Protein 3GWO (pdb70)

Radius of gyration: 23.68 Å; Cα contacts (8 Å, |Δi|>4): 35; chains: 2; bounding box: 24×54×70 Å

Secondary structure (DSSP, 8-state):
--HHHHHHHHHHHHHHHHHHHHHHHHHHHHHHHHHHHHHHHHHHHHHHHHHH-/-HHHHHHHHHHHHHHHHHHHHHHHHHHHHHHHHHHHHHHH-

B-factor: mean 36.32, std 12.56, range [15.91, 72.37]

InterPro domains:
  IPR000328 Retroviral envelope protein GP41-like [PF00517] (530-719)
  IPR000328 Retroviral envelope protein GP41-like [cd09909] (539-665)
  IPR000777 Human immunodeficiency virus 1, envelope glycoprotein Gp120 [PF00516] (34-511)
  IPR036377 Gp120 core superfamily [G3DSA:2.170.40.20] (40-162)
  IPR036377 Gp120 core superfamily [G3DSA:2.170.40.20] (163-512)
  IPR036377 Gp120 core superfamily [SSF56502] (83-492)
  IPR037527 Envelope glycoprotein Gp160 [MF_04083] (5-856)

Sequence (94 aa):
WDREINNYTSLIHSLIEESQNQQEKNEQELLELDKWASLWNWFNITNWLWYIKLIHSLIEESQNQQEKNEQELLELDKWASLWNWFNITNWLWY

Structure (mmCIF, N/CA/C/O backbone):
data_3GWO
#
_entry.id   3GWO
#
_cell.length_a   33.957
_cell.length_b   33.957
_cell.length_c   174.838
_cell.angle_alpha   90.00
_cell.angle_beta   90.00
_cell.angle_gamma   120.00
#
_symmetry.space_group_name_H-M   'P 31 2 1'
#
loop_
_entity.id
_entity.type
_entity.pdbx_description
1 polymer 'Envelope glycoprotein gp160'
2 non-polymer "O-(O-(2-AMINOPROPYL)-O'-(2-METHOXYETHYL)POLYPROPYLENE GLYCOL 500)"
3 non-polymer 'SODIUM ION'
4 water water
#
loop_
_atom_site.group_PDB
_atom_site.id
_atom_site.type_symbol
_atom_site.label_atom_id
_atom_site.label_alt_id
_atom_site.label_comp_id
_atom_site.label_asym_id
_atom_site.label_entity_id
_atom_site.label_seq_id
_atom_site.pdbx_PDB_ins_code
_atom_site.Cartn_x
_atom_site.Cartn_y
_atom_site.Cartn_z
_atom_site.occupancy
_atom_site.B_iso_or_equiv
_atom_site.auth_seq_id
_atom_site.auth_comp_id
_atom_site.auth_asym_id
_atom_site.auth_atom_id
_atom_site.pdbx_PDB_model_num
ATOM 1 N N . TRP A 1 2 ? -5.251 23.005 46.372 1.00 57.32 2 TRP A N 1
ATOM 2 C CA . TRP A 1 2 ? -3.914 22.729 46.973 1.00 55.70 2 TRP A CA 1
ATOM 3 C C . TRP A 1 2 ? -3.012 23.981 46.948 1.00 53.74 2 TRP A C 1
ATOM 4 O O . TRP A 1 2 ? -3.144 24.841 46.068 1.00 53.12 2 TRP A O 1
ATOM 15 N N . ASP A 1 3 ? -2.101 24.072 47.919 1.00 51.72 3 ASP A N 1
ATOM 16 C CA . ASP A 1 3 ? -1.138 25.191 48.048 1.00 50.01 3 ASP A CA 1
ATOM 17 C C . ASP A 1 3 ? -0.162 25.284 46.865 1.00 46.95 3 ASP A C 1
ATOM 18 O O . ASP A 1 3 ? 0.033 24.304 46.133 1.00 45.90 3 ASP A O 1
ATOM 23 N N . ARG A 1 4 ? 0.453 26.458 46.686 1.00 44.21 4 ARG A N 1
ATOM 24 C CA . ARG A 1 4 ? 1.426 26.676 45.599 1.00 42.26 4 ARG A CA 1
ATOM 25 C C . ARG A 1 4 ? 2.622 25.709 45.552 1.00 38.97 4 ARG A C 1
ATOM 26 O O . ARG A 1 4 ? 2.975 25.232 44.452 1.00 37.69 4 ARG A O 1
ATOM 34 N N . GLU A 1 5 ? 3.293 25.519 46.693 1.00 37.32 5 GLU A N 1
ATOM 35 C CA . GLU A 1 5 ? 4.391 24.544 46.868 1.00 35.34 5 GLU A CA 1
ATOM 36 C C . GLU A 1 5 ? 3.889 23.189 46.366 1.00 32.97 5 GLU A C 1
ATOM 37 O O . GLU A 1 5 ? 4.593 22.534 45.614 1.00 31.66 5 GLU A O 1
ATOM 43 N N . ILE A 1 6 ? 2.673 22.774 46.766 1.00 30.47 6 ILE A N 1
ATOM 44 C CA . ILE A 1 6 ? 2.197 21.455 46.360 1.00 28.70 6 ILE A CA 1
ATOM 45 C C . ILE A 1 6 ? 1.928 21.416 44.866 1.00 28.91 6 ILE A C 1
ATOM 46 O O . ILE A 1 6 ? 2.258 20.441 44.194 1.00 29.92 6 ILE A O 1
ATOM 51 N N . ASN A 1 7 ? 1.334 22.486 44.358 1.00 29.97 7 ASN A N 1
ATOM 52 C CA . ASN A 1 7 ? 1.053 22.520 42.929 1.00 30.75 7 ASN A CA 1
ATOM 53 C C . ASN A 1 7 ? 2.324 22.561 42.094 1.00 29.49 7 ASN A C 1
ATOM 54 O O . ASN A 1 7 ? 2.377 21.968 41.023 1.00 28.87 7 ASN A O 1
ATOM 59 N N . ASN A 1 8 ? 3.372 23.219 42.599 1.00 28.71 8 ASN A N 1
ATOM 60 C CA . ASN A 1 8 ? 4.631 23.252 41.818 1.00 28.16 8 ASN A CA 1
ATOM 61 C C . ASN A 1 8 ? 5.237 21.833 41.764 1.00 27.82 8 ASN A C 1
ATOM 62 O O . ASN A 1 8 ? 5.796 21.415 40.729 1.00 27.08 8 ASN A O 1
ATOM 67 N N . TYR A 1 9 ? 5.108 21.120 42.886 1.00 26.78 9 TYR A N 1
ATOM 68 C CA . TYR A 1 9 ? 5.598 19.745 43.035 1.00 26.88 9 TYR A CA 1
ATOM 69 C C . TYR A 1 9 ? 4.814 18.783 42.113 1.00 27.65 9 TYR A C 1
ATOM 70 O O . TYR A 1 9 ? 5.410 18.122 41.255 1.00 26.76 9 TYR A O 1
ATOM 79 N N . THR A 1 10 ? 3.492 18.800 42.189 1.00 27.50 10 THR A N 1
ATOM 80 C CA . THR A 1 10 ? 2.699 17.814 41.428 1.00 29.81 10 THR A CA 1
ATOM 81 C C . THR A 1 10 ? 2.789 18.182 39.969 1.00 29.00 10 THR A C 1
ATOM 82 O O . THR A 1 10 ? 2.732 17.306 39.087 1.00 31.38 10 THR A O 1
ATOM 86 N N . SER A 1 11 ? 2.998 19.464 39.680 1.00 28.68 11 SER A N 1
ATOM 87 C CA . SER A 1 11 ? 3.041 19.848 38.241 1.00 28.59 11 SER A CA 1
ATOM 88 C C . SER A 1 11 ? 4.296 19.300 37.634 1.00 28.51 11 SER A C 1
ATOM 89 O O . SER A 1 11 ? 4.304 18.810 36.469 1.00 29.59 11 SER A O 1
ATOM 92 N N . LEU A 1 12 ? 5.395 19.437 38.350 1.00 27.85 12 LEU A N 1
ATOM 93 C CA . LEU A 1 12 ? 6.641 18.894 37.857 1.00 27.74 12 LEU A CA 1
ATOM 94 C C . LEU A 1 12 ? 6.521 17.376 37.685 1.00 29.86 12 LEU A C 1
ATOM 95 O O . LEU A 1 12 ? 6.880 16.829 36.619 1.00 29.31 12 LEU A O 1
ATOM 100 N N . ILE A 1 13 ? 6.135 16.679 38.746 1.00 30.92 13 ILE A N 1
ATOM 101 C CA . ILE A 1 13 ? 6.199 15.205 38.673 1.00 33.34 13 ILE A CA 1
ATOM 102 C C . ILE A 1 13 ? 5.255 14.654 37.583 1.00 35.19 13 ILE A C 1
ATOM 103 O O . ILE A 1 13 ? 5.678 13.775 36.789 1.00 35.38 13 ILE A O 1
ATOM 108 N N . HIS A 1 14 ? 4.038 15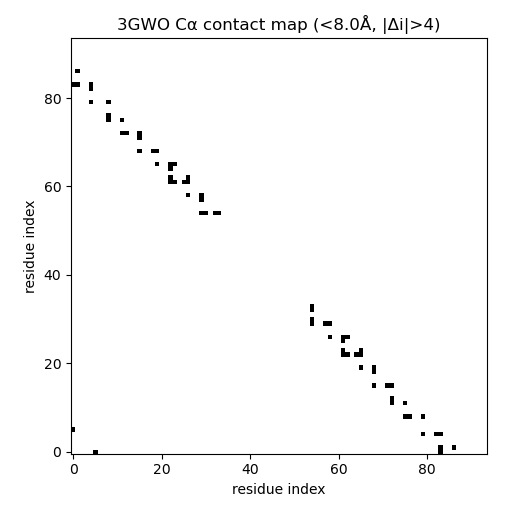.208 37.471 1.00 35.70 14 HIS A N 1
ATOM 109 C CA . HIS A 1 14 ? 3.107 14.827 36.400 1.00 38.41 14 HIS A CA 1
ATOM 110 C C . HIS A 1 14 ? 3.731 15.071 35.045 1.00 37.84 14 HIS A C 1
ATOM 111 O O . HIS A 1 14 ? 3.719 14.159 34.189 1.00 38.56 14 HIS A O 1
ATOM 118 N N . SER A 1 15 ? 4.307 16.250 34.846 1.00 36.37 15 SER A N 1
ATOM 119 C CA . SER A 1 15 ? 4.935 16.555 33.559 1.00 37.66 15 SER A CA 1
ATOM 120 C C . SER A 1 15 ? 6.071 15.554 33.259 1.00 37.62 15 SER A C 1
ATOM 121 O O . SER A 1 15 ? 6.180 15.061 32.113 1.00 38.01 15 SER A O 1
ATOM 124 N N . LEU A 1 16 ? 6.885 15.217 34.262 1.00 38.22 16 LEU A N 1
ATOM 125 C CA . LEU A 1 16 ? 8.021 14.309 34.051 1.00 38.29 16 LEU A CA 1
ATOM 126 C C . LEU A 1 16 ? 7.535 12.900 33.741 1.00 40.20 16 LEU A C 1
ATOM 127 O O . LEU A 1 16 ? 8.103 12.214 32.880 1.00 39.59 16 LEU A O 1
ATOM 132 N N . ILE A 1 17 ? 6.494 12.458 34.437 1.00 40.43 17 ILE A N 1
ATOM 133 C CA . ILE A 1 17 ? 6.052 11.063 34.236 1.00 41.97 17 ILE A CA 1
ATOM 134 C C . ILE A 1 17 ? 5.381 10.932 32.858 1.00 43.10 17 ILE A C 1
ATOM 135 O O . ILE A 1 17 ? 5.621 9.943 32.142 1.00 43.09 17 ILE A O 1
ATOM 140 N N . GLU A 1 18 ? 4.586 11.940 32.479 1.00 43.57 18 GLU A N 1
ATOM 141 C CA . GLU A 1 18 ? 3.906 11.966 31.185 1.00 44.72 18 GLU A CA 1
ATOM 142 C C . GLU A 1 18 ? 4.913 11.898 30.076 1.00 44.51 18 GLU A C 1
ATOM 143 O O . GLU A 1 18 ? 4.690 11.184 29.081 1.00 45.20 18 GLU A O 1
ATOM 145 N N . GLU A 1 19 ? 6.016 12.622 30.234 1.00 43.79 19 GLU A N 1
ATOM 146 C CA . GLU A 1 19 ? 7.074 12.621 29.213 1.00 43.65 19 GLU A CA 1
ATOM 147 C C . GLU A 1 19 ? 7.672 11.218 29.080 1.00 43.12 19 GLU A C 1
ATOM 148 O O . GLU A 1 19 ? 7.863 10.685 27.964 1.00 40.58 19 GLU A O 1
ATOM 154 N N . SER A 1 20 ? 7.943 10.596 30.216 1.00 42.36 20 SER A N 1
ATOM 155 C CA . SER A 1 20 ? 8.482 9.246 30.214 1.00 43.49 20 SER A CA 1
ATOM 156 C C . SER A 1 20 ? 7.466 8.271 29.614 1.00 43.12 20 SER A C 1
ATOM 157 O O . SER A 1 20 ? 7.852 7.370 28.849 1.00 42.04 20 SER A O 1
ATOM 160 N N . GLN A 1 21 ? 6.178 8.482 29.899 1.00 42.22 21 GLN A N 1
ATOM 161 C CA . GLN A 1 21 ? 5.112 7.654 29.304 1.00 43.62 21 GLN A CA 1
ATOM 162 C C . GLN A 1 21 ? 4.979 7.856 27.784 1.00 43.51 21 GLN A C 1
ATOM 163 O O . GLN A 1 21 ? 4.827 6.880 27.023 1.00 43.89 21 GLN A O 1
ATOM 169 N N . ASN A 1 22 ? 4.985 9.110 27.337 1.00 42.56 22 ASN A N 1
ATOM 170 C CA . ASN A 1 22 ? 5.032 9.390 25.904 1.00 43.16 22 ASN A CA 1
ATOM 171 C C . ASN A 1 22 ? 6.214 8.684 25.230 1.00 42.01 22 ASN A C 1
ATOM 172 O O . ASN A 1 22 ? 6.030 8.065 24.163 1.00 41.40 22 ASN A O 1
ATOM 177 N N . GLN A 1 23 ? 7.409 8.753 25.829 1.00 41.12 23 GLN A N 1
ATOM 178 C CA . GLN A 1 23 ? 8.592 8.104 25.237 1.00 41.28 23 GLN A CA 1
ATOM 179 C C . GLN A 1 23 ? 8.384 6.572 25.171 1.00 40.79 23 GLN A C 1
ATOM 180 O O . GLN A 1 23 ? 8.728 5.920 24.174 1.00 39.13 23 GLN A O 1
ATOM 186 N N . GLN A 1 24 ? 7.837 5.996 26.236 1.00 39.52 24 GLN A N 1
ATOM 187 C CA . GLN A 1 24 ? 7.577 4.556 26.224 1.00 40.17 24 GLN A CA 1
ATOM 188 C C . GLN A 1 24 ? 6.572 4.153 25.164 1.00 39.40 24 GLN A C 1
ATOM 189 O O . GLN A 1 24 ? 6.738 3.098 24.516 1.00 38.54 24 GLN A O 1
ATOM 195 N N . GLU A 1 25 ? 5.522 4.953 24.997 1.00 38.53 25 GLU A N 1
ATOM 196 C CA . GLU A 1 25 ? 4.487 4.700 23.985 1.00 39.08 25 GLU A CA 1
ATOM 197 C C . GLU A 1 25 ? 5.129 4.798 22.582 1.00 37.21 25 GLU A C 1
ATOM 198 O O . GLU A 1 25 ? 4.878 3.957 21.703 1.00 37.45 25 GLU A O 1
ATOM 201 N N . LYS A 1 26 ? 5.962 5.807 22.388 1.00 34.46 26 LYS A N 1
ATOM 202 C CA . LYS A 1 26 ? 6.680 5.941 21.095 1.00 34.86 26 LYS A CA 1
ATOM 203 C C . LYS A 1 26 ? 7.582 4.733 20.867 1.00 33.55 26 LYS A C 1
ATOM 204 O O . LYS A 1 26 ? 7.613 4.197 19.737 1.00 31.58 26 LYS A O 1
ATOM 208 N N . ASN A 1 27 ? 8.293 4.274 21.909 1.00 31.42 27 ASN A N 1
ATOM 209 C CA . ASN A 1 27 ? 9.177 3.121 21.744 1.00 31.65 27 ASN A CA 1
ATOM 210 C C . ASN A 1 27 ? 8.364 1.885 21.362 1.00 30.29 27 ASN A C 1
ATOM 211 O O . ASN A 1 27 ? 8.772 1.085 20.505 1.00 29.34 27 ASN A O 1
ATOM 216 N N . GLU A 1 28 ? 7.198 1.742 21.976 1.00 30.47 28 GLU A N 1
ATOM 217 C CA . GLU A 1 28 ? 6.333 0.583 21.682 1.00 30.87 28 GLU A CA 1
ATOM 218 C C . GLU A 1 28 ? 5.908 0.658 20.233 1.00 30.35 28 GLU A C 1
ATOM 219 O O . GLU A 1 28 ? 5.956 -0.353 19.532 1.00 30.97 28 GLU A O 1
ATOM 225 N N . GLN A 1 29 ? 5.459 1.812 19.780 1.00 30.25 29 GLN A N 1
ATOM 226 C CA . GLN A 1 29 ? 4.989 1.931 18.381 1.00 32.75 29 GLN A CA 1
ATOM 227 C C . GLN A 1 29 ? 6.160 1.689 17.439 1.00 30.71 29 GLN A C 1
ATOM 228 O O . GLN A 1 29 ? 6.005 1.038 16.394 1.00 31.79 29 GLN A O 1
ATOM 234 N N . GLU A 1 30 ? 7.347 2.103 17.832 1.00 27.84 30 GLU A N 1
ATOM 235 C CA . GLU A 1 30 ? 8.526 1.823 16.985 1.00 27.11 30 GLU A CA 1
ATOM 236 C C . GLU A 1 30 ? 8.894 0.328 16.937 1.00 26.48 30 GLU A C 1
ATOM 237 O O . GLU A 1 30 ? 9.277 -0.226 15.862 1.00 25.94 30 GLU A O 1
ATOM 243 N N . LEU A 1 31 ? 8.794 -0.336 18.079 1.00 25.58 31 LEU A N 1
ATOM 244 C CA . LEU A 1 31 ? 9.027 -1.768 18.113 1.00 26.04 31 LEU A CA 1
ATOM 245 C C . LEU A 1 31 ? 8.017 -2.473 17.239 1.00 27.12 31 LEU A C 1
ATOM 246 O O . LEU A 1 31 ? 8.392 -3.463 16.562 1.00 29.06 31 LEU A O 1
ATOM 251 N N . LEU A 1 32 ? 6.761 -2.015 17.216 1.00 27.50 32 LEU A N 1
ATOM 252 C CA . LEU A 1 32 ? 5.761 -2.646 16.368 1.00 29.32 32 LEU A CA 1
ATOM 253 C C . LEU A 1 32 ? 6.121 -2.478 14.895 1.00 29.16 32 LEU A C 1
ATOM 254 O O . LEU A 1 32 ? 5.948 -3.431 14.114 1.00 28.51 32 LEU A O 1
ATOM 259 N N . GLU A 1 33 ? 6.592 -1.285 14.560 1.00 26.56 33 GLU A N 1
ATOM 260 C CA . GLU A 1 33 ? 7.104 -1.011 13.180 1.00 26.95 33 GLU A CA 1
ATOM 261 C C . GLU A 1 33 ? 8.192 -1.983 12.858 1.00 26.15 33 GLU A C 1
ATOM 262 O O . GLU A 1 33 ? 8.207 -2.563 11.735 1.00 25.04 33 GLU A O 1
ATOM 268 N N . LEU A 1 34 ? 9.171 -2.138 13.739 1.00 24.70 34 LEU A N 1
ATOM 269 C CA . LEU A 1 34 ? 10.248 -3.060 13.494 1.00 25.63 34 LEU A CA 1
ATOM 270 C C . LEU A 1 34 ? 9.775 -4.520 13.333 1.00 25.46 34 LEU A C 1
ATOM 271 O O . LEU A 1 34 ? 10.368 -5.266 12.563 1.00 26.63 34 LEU A O 1
ATOM 276 N N . ASP A 1 35 ? 8.715 -4.892 14.049 1.00 25.47 35 ASP A N 1
ATOM 277 C CA . ASP A 1 35 ? 8.147 -6.205 13.898 1.00 26.61 35 ASP A CA 1
ATOM 278 C C . ASP A 1 35 ? 7.597 -6.349 12.477 1.00 25.77 35 ASP A C 1
ATOM 279 O O . ASP A 1 35 ? 7.824 -7.401 11.842 1.00 27.62 35 ASP A O 1
ATOM 284 N N . LYS A 1 36 ? 6.929 -5.309 11.969 1.00 25.51 36 LYS A N 1
ATOM 285 C CA . LYS A 1 36 ? 6.384 -5.370 10.589 1.00 23.58 36 LYS A CA 1
ATOM 286 C C . LYS A 1 36 ? 7.568 -5.500 9.611 1.00 22.47 36 LYS A C 1
ATOM 287 O O . LYS A 1 36 ? 7.455 -6.180 8.553 1.00 22.68 36 LYS A O 1
ATOM 293 N N . TRP A 1 37 ? 8.659 -4.795 9.901 1.00 21.04 37 TRP A N 1
ATOM 294 C CA . TRP A 1 37 ? 9.841 -4.846 8.999 1.00 20.16 37 TRP A CA 1
ATOM 295 C C . TRP A 1 37 ? 10.427 -6.244 9.029 1.00 21.78 37 TRP A C 1
ATOM 296 O O . TRP A 1 37 ? 10.738 -6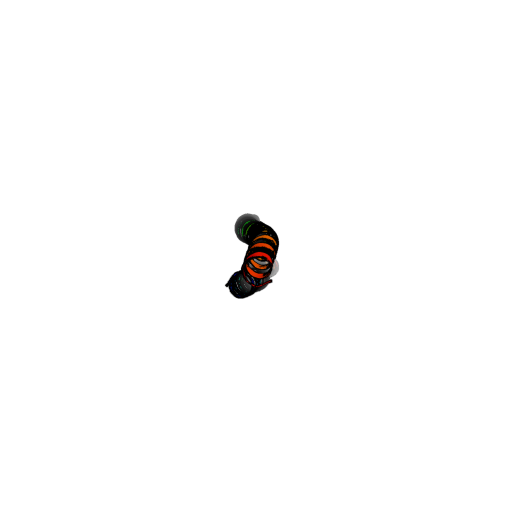.826 7.978 1.00 21.06 37 TRP A O 1
ATOM 307 N N . ALA A 1 38 ? 10.585 -6.815 10.222 1.00 22.06 38 ALA A N 1
ATOM 308 C CA . ALA A 1 38 ? 10.987 -8.221 10.308 1.00 23.29 38 ALA A CA 1
ATOM 309 C C . ALA A 1 38 ? 10.064 -9.190 9.522 1.00 24.15 38 ALA A C 1
ATOM 310 O O . ALA A 1 38 ? 10.566 -10.102 8.861 1.00 25.26 38 ALA A O 1
ATOM 312 N N . SER A 1 39 ? 8.741 -8.994 9.606 1.00 23.21 39 SER A N 1
ATOM 313 C CA . SER A 1 39 ? 7.781 -9.817 8.869 1.00 23.66 39 SER A CA 1
ATOM 314 C C . SER A 1 39 ? 7.985 -9.701 7.352 1.00 22.38 39 SER A C 1
ATOM 315 O O . SER A 1 39 ? 7.911 -10.685 6.594 1.00 21.92 39 SER A O 1
ATOM 318 N N . LEU A 1 40 ? 8.198 -8.478 6.909 1.00 20.49 40 LEU A N 1
ATOM 319 C CA . LEU A 1 40 ? 8.448 -8.253 5.456 1.00 20.84 40 LEU A CA 1
ATOM 320 C C . LEU A 1 40 ? 9.727 -8.969 5.055 1.00 19.19 40 LEU A C 1
ATOM 321 O O . LEU A 1 40 ? 9.785 -9.668 4.015 1.00 18.73 40 LEU A O 1
ATOM 326 N N . TRP A 1 41 ? 10.787 -8.805 5.852 1.00 19.17 41 TRP A N 1
ATOM 327 C CA . TRP A 1 41 ? 12.083 -9.461 5.541 1.00 19.31 41 TRP A CA 1
ATOM 328 C C . TRP A 1 41 ? 11.975 -10.974 5.558 1.00 20.60 41 TRP A C 1
ATOM 329 O O . TRP A 1 41 ? 12.449 -11.609 4.620 1.00 20.83 41 TRP A O 1
ATOM 340 N N . ASN A 1 42 ? 11.248 -11.511 6.538 1.00 20.80 42 ASN A N 1
ATOM 341 C CA . ASN A 1 42 ? 11.046 -12.964 6.613 1.00 21.64 42 ASN A CA 1
ATOM 342 C C . ASN A 1 42 ? 10.299 -13.449 5.364 1.00 20.92 42 ASN A C 1
ATOM 343 O O . ASN A 1 42 ? 10.618 -14.536 4.829 1.00 20.32 42 ASN A O 1
ATOM 348 N N . TRP A 1 43 ? 9.325 -12.677 4.886 1.00 18.57 43 TRP A N 1
ATOM 349 C CA . TRP A 1 43 ? 8.588 -13.087 3.649 1.00 18.75 43 TRP A CA 1
ATOM 350 C C . TRP A 1 43 ? 9.557 -13.215 2.458 1.00 18.02 43 TRP A C 1
ATOM 351 O O . TRP A 1 43 ? 9.516 -14.223 1.708 1.00 18.51 43 TRP A O 1
ATOM 362 N N . PHE A 1 44 ? 10.465 -12.222 2.269 1.00 18.88 44 PHE A N 1
ATOM 363 C CA . PHE A 1 44 ? 11.443 -12.333 1.180 1.00 17.21 44 PHE A CA 1
ATOM 364 C C . PHE A 1 44 ? 12.362 -13.488 1.371 1.00 17.52 44 PHE A C 1
ATOM 365 O O . PHE A 1 44 ? 12.654 -14.231 0.446 1.00 17.21 44 PHE A O 1
ATOM 373 N N . ASN A 1 45 ? 12.759 -13.706 2.619 1.00 18.31 45 ASN A N 1
ATOM 374 C CA . ASN A 1 45 ? 13.671 -14.843 2.875 1.00 19.20 45 ASN A CA 1
ATOM 375 C C . ASN A 1 45 ? 13.047 -16.206 2.618 1.00 18.07 45 ASN A C 1
ATOM 376 O O . ASN A 1 45 ? 13.707 -17.099 2.048 1.00 19.22 45 ASN A O 1
ATOM 381 N N . ILE A 1 46 ? 11.796 -16.363 3.013 1.00 16.83 46 ILE A N 1
ATOM 382 C CA . ILE A 1 46 ? 11.095 -17.633 2.775 1.00 16.91 46 ILE A CA 1
ATOM 383 C C . ILE A 1 46 ? 10.903 -17.830 1.283 1.00 15.91 46 ILE A C 1
ATOM 384 O O . ILE A 1 46 ? 11.107 -18.916 0.758 1.00 18.30 46 ILE A O 1
ATOM 389 N N . THR A 1 47 ? 10.471 -16.740 0.597 1.00 16.60 47 THR A N 1
ATOM 390 C CA . THR A 1 47 ? 10.316 -16.847 -0.860 1.00 16.49 47 THR A CA 1
ATOM 391 C C . THR A 1 47 ? 11.641 -17.311 -1.522 1.00 15.99 47 THR A C 1
ATOM 392 O O . THR A 1 47 ? 11.626 -18.171 -2.423 1.00 17.98 47 THR A O 1
ATOM 396 N N . ASN A 1 48 ? 12.735 -16.657 -1.156 1.00 17.53 48 ASN A N 1
ATOM 397 C CA . ASN A 1 48 ? 14.049 -16.987 -1.690 1.00 18.38 48 ASN A CA 1
ATOM 398 C C . ASN A 1 48 ? 14.409 -18.468 -1.416 1.00 20.01 48 ASN A C 1
ATOM 399 O O . ASN A 1 48 ? 14.878 -19.125 -2.307 1.00 19.99 48 ASN A O 1
ATOM 404 N N . TRP A 1 49 ? 14.180 -18.917 -0.173 1.00 18.88 49 TRP A N 1
ATOM 405 C CA . TRP A 1 49 ? 14.516 -20.300 0.215 1.00 21.80 49 TRP A CA 1
ATOM 406 C C . TRP A 1 49 ? 13.673 -21.265 -0.537 1.00 20.67 49 TRP A C 1
ATOM 407 O O . TRP A 1 49 ? 14.173 -22.223 -1.087 1.00 21.64 49 TRP A O 1
ATOM 418 N N . LEU A 1 50 ? 12.363 -21.037 -0.709 1.00 18.56 50 LEU A N 1
ATOM 419 C CA . LEU A 1 50 ? 11.546 -21.975 -1.491 1.00 18.57 50 LEU A CA 1
ATOM 420 C C . LEU A 1 50 ? 11.974 -22.005 -2.947 1.00 19.16 50 LEU A C 1
ATOM 421 O O . LEU A 1 50 ? 11.960 -23.034 -3.589 1.00 20.63 50 LEU A O 1
ATOM 426 N N . TRP A 1 51 ? 12.388 -20.868 -3.483 1.00 18.19 51 TRP A N 1
ATOM 427 C CA . TRP A 1 51 ? 12.837 -20.850 -4.875 1.00 19.49 51 TRP A CA 1
ATOM 428 C C . TRP A 1 51 ? 14.101 -21.701 -5.051 1.00 21.27 51 TRP A C 1
ATOM 429 O O . TRP A 1 51 ? 14.255 -22.393 -6.057 1.00 21.86 51 TRP A O 1
ATOM 440 N N . TYR A 1 52 ? 14.962 -21.627 -4.042 1.00 21.38 52 TYR A N 1
ATOM 441 C CA . TYR A 1 52 ? 16.241 -22.358 -4.073 1.00 23.06 52 TYR A CA 1
ATOM 442 C C . TYR A 1 52 ? 15.982 -23.843 -3.898 1.00 23.68 52 TYR A C 1
ATOM 443 O O . TYR A 1 52 ? 16.709 -24.633 -4.542 1.00 25.96 52 TYR A O 1
ATOM 452 N N . ILE A 1 53 ? 14.975 -24.248 -3.118 1.00 22.62 53 ILE A N 1
ATOM 453 C CA . ILE A 1 53 ? 14.749 -25.716 -2.877 1.00 24.90 53 ILE A CA 1
ATOM 454 C C . ILE A 1 53 ? 13.743 -26.415 -3.778 1.00 26.02 53 ILE A C 1
ATOM 455 O O . ILE A 1 53 ? 13.539 -27.675 -3.689 1.00 28.05 53 ILE A O 1
ATOM 460 N N . LYS A 1 54 ? 13.112 -25.684 -4.687 1.00 23.92 54 LYS A N 1
ATOM 461 C CA . LYS A 1 54 ? 12.055 -26.236 -5.505 1.00 24.68 54 LYS A CA 1
ATOM 462 C C . LYS A 1 54 ? 12.554 -27.394 -6.392 1.00 27.08 54 LYS A C 1
ATOM 463 O O . LYS A 1 54 ? 13.745 -27.547 -6.757 1.00 28.42 54 LYS A O 1
ATOM 470 N N . LEU B 1 12 ? 12.779 -11.304 20.250 1.00 54.57 12 LEU B N 1
ATOM 471 C CA . LEU B 1 12 ? 13.522 -10.141 20.818 1.00 53.60 12 LEU B CA 1
ATOM 472 C C . LEU B 1 12 ? 12.569 -8.952 20.923 1.00 51.84 12 LEU B C 1
ATOM 473 O O . LEU B 1 12 ? 12.359 -8.383 22.008 1.00 50.65 12 LEU B O 1
ATOM 478 N N . ILE B 1 13 ? 11.977 -8.600 19.789 1.00 50.39 13 ILE B N 1
ATOM 479 C CA . ILE B 1 13 ? 11.054 -7.488 19.727 1.00 48.70 13 ILE B CA 1
ATOM 480 C C . ILE B 1 13 ? 9.879 -7.696 20.687 1.00 49.32 13 ILE B C 1
ATOM 481 O O . ILE B 1 13 ? 9.541 -6.776 21.433 1.00 48.09 13 ILE B O 1
ATOM 486 N N . HIS B 1 14 ? 9.307 -8.907 20.737 1.00 49.31 14 HIS B N 1
ATOM 487 C CA . HIS B 1 14 ? 8.197 -9.158 21.655 1.00 49.60 14 HIS B CA 1
ATOM 488 C C . HIS B 1 14 ? 8.643 -8.937 23.099 1.00 48.67 14 HIS B C 1
ATOM 489 O O . HIS B 1 14 ? 7.872 -8.402 23.927 1.00 47.93 14 HIS B O 1
ATOM 496 N N . SER B 1 15 ? 9.883 -9.344 23.398 1.00 47.49 15 SER B N 1
ATOM 497 C CA . SER B 1 15 ? 10.440 -9.231 24.763 1.00 46.66 15 SER B CA 1
ATOM 498 C C . SER B 1 15 ? 10.589 -7.749 25.167 1.00 44.51 15 SER B C 1
ATOM 499 O O . SER B 1 15 ? 10.344 -7.362 26.328 1.00 44.94 15 SER B O 1
ATOM 502 N N . LEU B 1 16 ? 11.007 -6.959 24.187 1.00 43.74 16 LEU B N 1
ATOM 503 C CA . LEU B 1 16 ? 11.239 -5.520 24.331 1.00 41.02 16 LEU B CA 1
ATOM 504 C C . LEU B 1 16 ? 9.942 -4.763 24.523 1.00 40.64 16 LEU B C 1
ATOM 505 O O . LEU B 1 16 ? 9.903 -3.793 25.302 1.00 40.22 16 LEU B O 1
ATOM 510 N N . ILE B 1 17 ? 8.889 -5.188 23.825 1.00 40.40 17 ILE B N 1
ATOM 511 C CA . ILE B 1 17 ? 7.575 -4.559 23.978 1.00 39.65 17 ILE B CA 1
ATOM 512 C C . ILE B 1 17 ? 7.061 -4.805 25.389 1.00 40.01 17 ILE B C 1
ATOM 513 O O . ILE B 1 17 ? 6.593 -3.879 26.050 1.00 39.20 17 ILE B O 1
ATOM 518 N N . GLU B 1 18 ? 7.140 -6.055 25.840 1.00 40.21 18 GLU B N 1
ATOM 519 C CA . GLU B 1 18 ? 6.756 -6.370 27.223 1.00 41.06 18 GLU B CA 1
ATOM 520 C C . GLU B 1 18 ? 7.531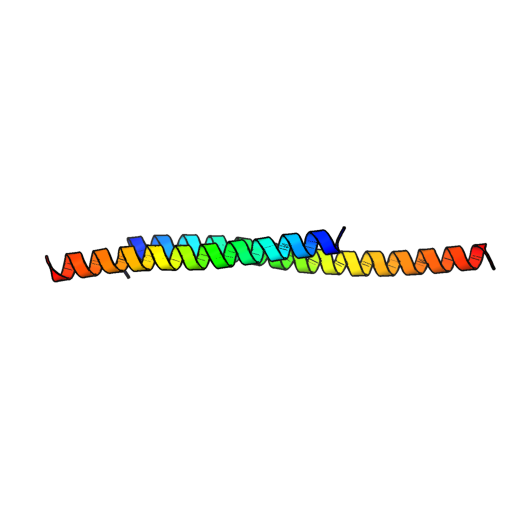 -5.544 28.267 1.00 41.91 18 GLU B C 1
ATOM 521 O O . GLU B 1 18 ? 6.918 -5.018 29.236 1.00 41.29 18 GLU B O 1
ATOM 524 N N . GLU B 1 19 ? 8.851 -5.445 28.099 1.00 42.25 19 GLU B N 1
ATOM 525 C CA . GLU B 1 19 ? 9.692 -4.566 28.913 1.00 43.61 19 GLU B CA 1
ATOM 526 C C . GLU B 1 19 ? 9.216 -3.098 28.870 1.00 42.82 19 GLU B C 1
ATOM 527 O O . GLU B 1 19 ? 9.097 -2.428 29.911 1.00 43.48 19 GLU B O 1
ATOM 533 N N . SER B 1 20 ? 8.910 -2.609 27.680 1.00 41.91 20 SER B N 1
ATOM 534 C CA . SER B 1 20 ?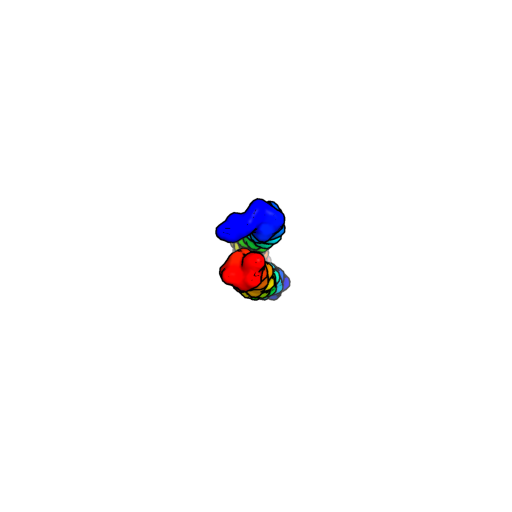 8.372 -1.252 27.551 1.00 40.70 20 SER B CA 1
ATOM 535 C C . SER B 1 20 ? 7.076 -1.113 28.360 1.00 40.62 20 SER B C 1
ATOM 536 O O . SER B 1 20 ? 6.892 -0.147 29.146 1.00 39.84 20 SER B O 1
ATOM 539 N N . GLN B 1 21 ? 6.182 -2.089 28.190 1.00 39.81 21 GLN B N 1
ATOM 540 C CA . GLN B 1 21 ? 4.890 -2.081 28.892 1.00 39.73 21 GLN B CA 1
ATOM 541 C C . GLN B 1 21 ? 5.065 -2.158 30.393 1.00 39.89 21 GLN B C 1
ATOM 542 O O . GLN B 1 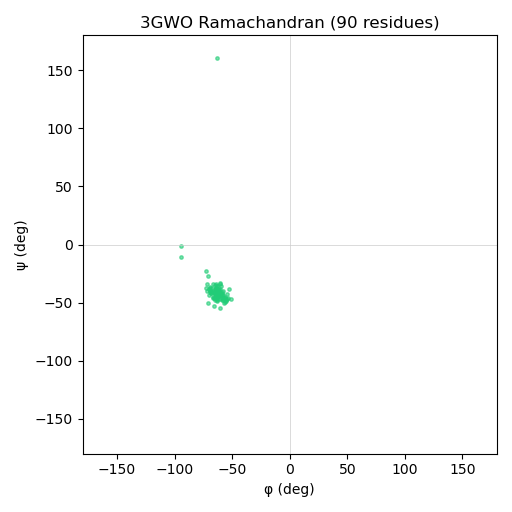21 ? 4.319 -1.526 31.153 1.00 39.64 21 GLN B O 1
ATOM 548 N N . ASN B 1 22 ? 6.066 -2.907 30.840 1.00 40.43 22 ASN B N 1
ATOM 549 C CA . ASN B 1 22 ? 6.355 -2.952 32.275 1.00 42.08 22 ASN B CA 1
ATOM 550 C C . ASN B 1 22 ? 6.778 -1.568 32.785 1.00 42.93 22 ASN B C 1
ATOM 551 O O . ASN B 1 22 ? 6.437 -1.165 33.914 1.00 41.64 22 ASN B O 1
ATOM 556 N N . GLN B 1 23 ? 7.509 -0.819 31.957 1.00 43.41 23 GLN B N 1
ATOM 557 C CA . GLN B 1 23 ? 7.921 0.522 32.374 1.00 44.22 23 GLN B CA 1
ATOM 558 C C . GLN B 1 23 ? 6.739 1.459 32.433 1.00 43.17 23 GLN B C 1
ATOM 559 O O . GLN B 1 23 ? 6.645 2.285 33.341 1.00 43.83 23 GLN B O 1
ATOM 565 N N . GLN B 1 24 ? 5.826 1.317 31.480 1.00 43.47 24 GLN B N 1
ATOM 566 C CA . GLN B 1 24 ? 4.611 2.125 31.466 1.00 43.35 24 GLN B CA 1
ATOM 567 C C . GLN B 1 24 ? 3.849 1.889 32.766 1.00 43.54 24 GLN B C 1
ATOM 568 O O . GLN B 1 24 ? 3.388 2.844 33.396 1.00 42.92 24 GLN B O 1
ATOM 574 N N . GLU B 1 25 ? 3.772 0.631 33.191 1.00 42.96 25 GLU B N 1
ATOM 575 C CA . GLU B 1 25 ? 3.143 0.313 34.476 1.00 43.56 25 GLU B CA 1
ATOM 576 C C . GLU B 1 25 ? 3.873 0.913 35.693 1.00 44.01 25 GLU B C 1
ATOM 577 O O . GLU B 1 25 ? 3.254 1.510 36.591 1.00 42.56 25 GLU B O 1
ATOM 583 N N . LYS B 1 26 ? 5.187 0.730 35.737 1.00 44.79 26 LYS B N 1
ATOM 584 C CA . LYS B 1 26 ? 6.020 1.302 36.798 1.00 45.71 26 LYS B CA 1
ATOM 585 C C . LYS B 1 26 ? 5.758 2.826 36.902 1.00 45.76 26 LYS B C 1
ATOM 586 O O . LYS B 1 26 ? 5.688 3.376 38.018 1.00 45.13 26 LYS B O 1
ATOM 589 N N . ASN B 1 27 ? 5.579 3.491 35.760 1.00 45.57 27 ASN B N 1
ATOM 590 C CA . ASN B 1 27 ? 5.236 4.934 35.733 1.00 45.92 27 ASN B CA 1
ATOM 591 C C . ASN B 1 27 ? 3.820 5.275 36.242 1.00 45.89 27 ASN B C 1
ATOM 592 O O . ASN B 1 27 ? 3.621 6.310 36.915 1.00 44.90 27 ASN B O 1
ATOM 597 N N . GLU B 1 28 ? 2.838 4.443 35.892 1.00 45.17 28 GLU B N 1
ATOM 598 C CA . GLU B 1 28 ? 1.486 4.549 36.471 1.00 45.86 28 GLU B CA 1
ATOM 599 C C . GLU B 1 28 ? 1.504 4.366 37.987 1.00 45.61 28 GLU B C 1
ATOM 600 O O . GLU B 1 28 ? 0.713 5.007 38.691 1.00 45.82 28 GLU B O 1
ATOM 606 N N . GLN B 1 29 ? 2.397 3.515 38.495 1.00 45.29 29 GLN B N 1
ATOM 607 C CA . GLN B 1 29 ? 2.499 3.313 39.948 1.00 45.49 29 GLN B CA 1
ATOM 608 C C . GLN B 1 29 ? 3.144 4.521 40.627 1.00 45.71 29 GLN B C 1
ATOM 609 O O . GLN B 1 29 ? 2.743 4.887 41.731 1.00 44.01 29 GLN B O 1
ATOM 615 N N . GLU B 1 30 ? 4.140 5.129 39.978 1.00 45.40 30 GLU B N 1
ATOM 616 C CA . GLU B 1 30 ? 4.755 6.366 40.510 1.00 46.36 30 GLU B CA 1
ATOM 617 C C . GLU B 1 30 ? 3.740 7.494 40.579 1.00 46.18 30 GLU B C 1
ATOM 618 O O . GLU B 1 30 ? 3.682 8.196 41.590 1.00 46.58 30 GLU B O 1
ATOM 624 N N . LEU B 1 31 ? 2.940 7.649 39.521 1.00 45.45 31 LEU B N 1
ATOM 625 C CA . LEU B 1 31 ? 1.840 8.612 39.480 1.00 45.43 31 LEU B CA 1
ATOM 626 C C . LEU B 1 31 ? 0.902 8.406 40.666 1.00 45.09 31 LEU B C 1
ATOM 627 O O . LEU B 1 31 ? 0.521 9.379 41.342 1.00 44.82 31 LEU B O 1
ATOM 632 N N . LEU B 1 32 ? 0.531 7.153 40.924 1.00 43.30 32 LEU B N 1
ATOM 633 C CA . LEU B 1 32 ? -0.307 6.882 42.090 1.00 43.93 32 LEU B CA 1
ATOM 634 C C . LEU B 1 32 ? 0.414 7.218 43.419 1.00 43.68 32 LEU B C 1
ATOM 635 O O . LEU B 1 32 ? -0.223 7.757 44.336 1.00 43.93 32 LEU B O 1
ATOM 640 N N . GLU B 1 33 ? 1.721 6.959 43.513 1.00 43.56 33 GLU B N 1
ATOM 641 C CA . GLU B 1 33 ? 2.478 7.252 44.739 1.00 43.74 33 GLU B CA 1
ATOM 642 C C . GLU B 1 33 ? 2.618 8.770 44.948 1.00 43.37 33 GLU B C 1
ATOM 643 O O . GLU B 1 33 ? 2.540 9.255 46.097 1.00 41.62 33 GLU B O 1
ATOM 649 N N . LEU B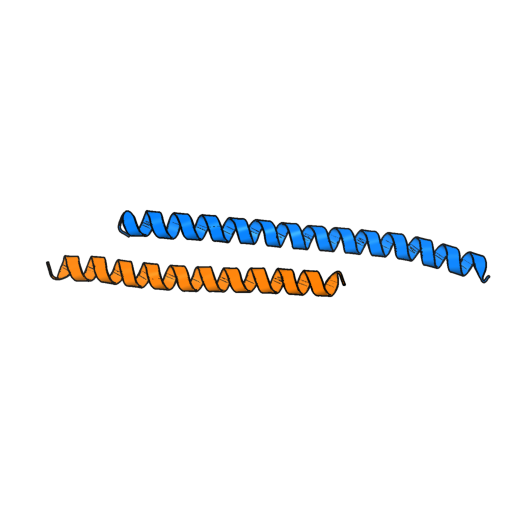 1 34 ? 2.782 9.494 43.835 1.00 42.38 34 LEU B N 1
ATOM 650 C CA . LEU B 1 34 ? 2.787 10.986 43.797 1.00 42.60 34 LEU B CA 1
ATOM 651 C C . LEU B 1 34 ? 1.471 11.539 44.283 1.00 42.42 34 LEU B C 1
ATOM 652 O O . LEU B 1 34 ? 1.394 12.473 45.105 1.00 42.32 34 LEU B O 1
ATOM 657 N N . ASP B 1 35 ? 0.385 10.995 43.789 1.00 42.26 35 ASP B N 1
ATOM 658 C CA . ASP B 1 35 ? -0.810 11.641 44.177 1.00 42.43 35 ASP B CA 1
ATOM 659 C C . ASP B 1 35 ? -1.111 11.348 45.639 1.00 40.84 35 ASP B C 1
ATOM 660 O O . ASP B 1 35 ? -1.756 12.154 46.301 1.00 40.68 35 ASP B O 1
ATOM 665 N N . LYS B 1 36 ? -0.558 10.245 46.148 1.00 37.51 36 LYS B N 1
ATOM 666 C CA . LYS B 1 36 ? -0.751 9.915 47.567 1.00 35.28 36 LYS B CA 1
ATOM 667 C C . LYS B 1 36 ? 0.046 10.895 48.440 1.00 33.22 36 LYS B C 1
ATOM 668 O O . LYS B 1 36 ? -0.533 11.396 49.403 1.00 31.07 36 LYS B O 1
ATOM 671 N N . TRP B 1 37 ? 1.349 11.116 48.165 1.00 32.26 37 TRP B N 1
ATOM 672 C CA . TRP B 1 37 ? 2.154 12.144 48.944 1.00 30.11 37 TRP B CA 1
ATOM 673 C C . TRP B 1 37 ? 1.553 13.510 48.890 1.00 28.62 37 TRP B C 1
ATOM 674 O O . TRP B 1 37 ? 1.448 14.166 49.924 1.00 26.76 37 TRP B O 1
ATOM 685 N N . ALA B 1 38 ? 1.149 13.968 47.702 1.00 27.63 38 ALA B N 1
ATOM 686 C CA . ALA B 1 38 ? 0.550 15.294 47.547 1.00 28.15 38 ALA B CA 1
ATOM 687 C C . ALA B 1 38 ? -0.685 15.406 48.431 1.00 26.82 38 ALA B C 1
ATOM 688 O O . ALA B 1 38 ? -0.945 16.446 49.030 1.00 25.82 38 ALA B O 1
ATOM 690 N N . SER B 1 39 ? -1.457 14.315 48.488 1.00 24.81 39 SER B N 1
ATOM 691 C CA . SER B 1 39 ? -2.709 14.267 49.243 1.00 24.74 39 SER B CA 1
ATOM 692 C C . SER B 1 39 ? -2.383 14.396 50.721 1.00 22.35 39 SER B C 1
ATOM 693 O O . SER B 1 39 ? -3.097 15.105 51.462 1.00 20.39 39 SER B O 1
ATOM 696 N N . LEU B 1 40 ? -1.318 13.709 51.129 1.00 21.70 40 LEU B N 1
ATOM 697 C CA . LEU B 1 40 ? -0.953 13.827 52.597 1.00 19.63 40 LEU B CA 1
ATOM 698 C C . LEU B 1 40 ? -0.416 15.228 52.937 1.00 21.31 40 LEU B C 1
ATOM 699 O O . LEU B 1 40 ? -0.689 15.800 54.024 1.00 20.52 40 LEU B O 1
ATOM 704 N N . TRP B 1 41 ? 0.411 15.789 52.045 1.00 18.91 41 TRP B N 1
ATOM 705 C CA . TRP B 1 41 ? 0.917 17.164 52.228 1.00 20.62 41 TRP B CA 1
ATOM 706 C C . TRP B 1 41 ? -0.252 18.171 52.273 1.00 20.66 41 TRP B C 1
ATOM 707 O O . TRP B 1 41 ? -0.288 19.055 53.135 1.00 18.92 41 TRP B O 1
ATOM 718 N N . ASN B 1 42 ? -1.226 18.015 51.368 1.00 19.38 42 ASN B N 1
ATOM 719 C CA . ASN B 1 42 ? -2.391 18.865 51.405 1.00 20.45 42 ASN B CA 1
ATOM 720 C C . ASN B 1 42 ? -3.160 18.708 52.713 1.00 18.39 42 ASN B C 1
ATOM 721 O O . ASN B 1 42 ? -3.571 19.703 53.294 1.00 19.83 42 ASN B O 1
ATOM 726 N N . TRP B 1 43 ? -3.336 17.448 53.149 1.00 18.74 43 TRP B N 1
ATOM 727 C CA . TRP B 1 43 ? -3.987 17.203 54.440 1.00 17.18 43 TRP B CA 1
ATOM 728 C C . TRP B 1 43 ? -3.241 17.972 55.544 1.00 16.98 43 TRP B C 1
ATOM 729 O O . TRP B 1 43 ? -3.868 18.602 56.419 1.00 17.49 43 TRP B O 1
ATOM 740 N N . PHE B 1 44 ? -1.921 17.854 55.554 1.00 17.17 44 PHE B N 1
ATOM 741 C CA . PHE B 1 44 ? -1.181 18.555 56.587 1.00 17.91 44 PHE B CA 1
ATOM 742 C C . PHE B 1 44 ? -1.399 20.077 56.574 1.00 18.22 44 PHE B C 1
ATOM 743 O O . PHE B 1 44 ? -1.637 20.701 57.630 1.00 17.88 44 PHE B O 1
ATOM 751 N N . ASN B 1 45 ? -1.384 20.661 55.361 1.00 19.17 45 ASN B N 1
ATOM 752 C CA . ASN B 1 45 ? -1.591 22.107 55.271 1.00 20.71 45 ASN B CA 1
ATOM 753 C C . ASN B 1 45 ? -2.962 22.572 55.753 1.00 19.26 45 ASN B C 1
ATOM 754 O O . ASN B 1 45 ? -3.068 23.522 56.530 1.00 21.15 45 ASN B O 1
ATOM 759 N N . ILE B 1 46 ? -3.994 21.799 55.350 1.00 19.71 46 ILE B N 1
ATOM 760 C CA . ILE B 1 46 ? -5.394 22.088 55.760 1.00 19.20 46 ILE B CA 1
ATOM 761 C C . ILE B 1 46 ? -5.502 21.932 57.293 1.00 17.53 46 ILE B C 1
ATOM 762 O O . ILE B 1 46 ? -6.099 22.759 57.959 1.00 20.37 46 ILE B O 1
ATOM 767 N N . THR B 1 47 ? -4.907 20.844 57.835 1.00 17.26 47 THR B N 1
ATOM 768 C CA . THR B 1 47 ? -5.088 20.566 59.243 1.00 17.49 47 THR B CA 1
ATOM 769 C C . THR B 1 47 ? -4.374 21.650 60.063 1.00 19.70 47 THR B C 1
ATOM 770 O O . THR B 1 47 ? -4.902 22.149 61.074 1.00 21.85 47 THR B O 1
ATOM 774 N N . ASN B 1 48 ? -3.170 22.031 59.608 1.00 21.04 48 ASN B N 1
ATOM 775 C CA . ASN B 1 48 ? -2.398 23.082 60.260 1.00 24.75 48 ASN B CA 1
ATOM 776 C C . ASN B 1 48 ? -3.194 24.387 60.199 1.00 25.25 48 ASN B C 1
ATOM 777 O O . ASN B 1 48 ? -3.272 25.126 61.198 1.00 29.15 48 ASN B O 1
ATOM 782 N N . TRP B 1 49 ? -3.861 24.676 59.090 1.00 25.31 49 TRP B N 1
ATOM 783 C CA . TRP B 1 49 ? -4.725 25.864 58.976 1.00 26.53 49 TRP B CA 1
ATOM 784 C C . TRP B 1 49 ? -5.952 25.851 59.900 1.00 27.82 49 TRP B C 1
ATOM 785 O O . TRP B 1 49 ? -6.239 26.820 60.607 1.00 29.80 49 TRP B O 1
ATOM 796 N N . LEU B 1 50 ? -6.662 24.723 59.965 1.00 26.80 50 LEU B N 1
ATOM 797 C CA . LEU B 1 50 ? -7.818 24.555 60.844 1.00 30.49 50 LEU B CA 1
ATOM 798 C C . LEU B 1 50 ? -7.423 24.755 62.306 1.00 33.28 50 LEU B C 1
ATOM 799 O O . LEU B 1 50 ? -8.198 25.327 63.080 1.00 36.31 50 LEU B O 1
ATOM 804 N N . TRP B 1 51 ? -6.233 24.329 62.677 1.00 34.58 51 TRP B N 1
ATOM 805 C CA . TRP B 1 51 ? -5.801 24.346 64.083 1.00 38.56 51 TRP B CA 1
ATOM 806 C C . TRP B 1 51 ? -5.011 25.590 64.449 1.00 40.06 51 TRP B C 1
ATOM 807 O O . TRP B 1 51 ? -4.793 25.864 65.644 1.00 39.99 51 TRP B O 1
ATOM 818 N N . TYR B 1 52 ? -4.637 26.371 63.431 1.00 41.18 52 TYR B N 1
ATOM 819 C CA . TYR B 1 52 ? -3.876 27.639 63.637 1.00 42.84 52 TYR B CA 1
ATOM 820 C C . TYR B 1 52 ? -4.653 28.646 64.461 1.00 44.29 52 TYR B C 1
ATOM 821 O O . TYR B 1 52 ? -4.050 29.271 65.355 1.00 45.16 52 TYR B O 1
#

Foldseek 3Di:
DDPVVCVVVVVVVVVVVVVVVVVVVVVVVVVVVVVVVVVVVVVVVVVVVVVVD/DVVVVVVVVVVVVVVVVVVVVVVVVVVVVVVVVVVVVVVVD

Organism: Human immunod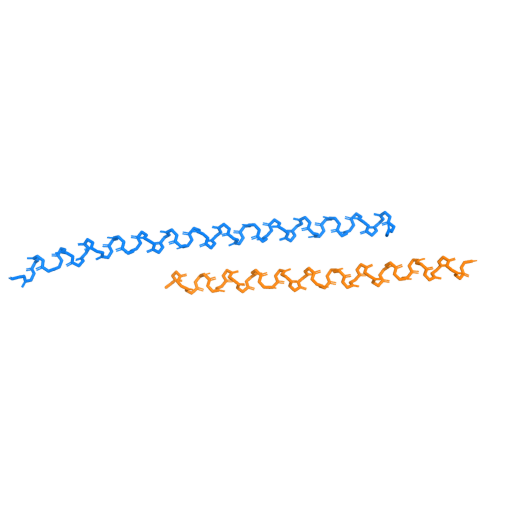eficiency virus type 1 group M subtype B (isolate LW123) (NCBI:txid82834)

Solvent-accessible surface area: 8024 Å² total; per-residue (Å²): 140,78,167,97,0,63,69,80,12,69,97,39,75,52,90,12,49,111,42,35,92,97,26,63,110,64,30,111,94,25,76,107,85,66,148,155,45,68,76,155,80,152,112,68,84,62,101,150,89,176,183,87,174,165,35,140,66,64,18,51,105,8,80,96,86,35,83,68,15,74,85,88,48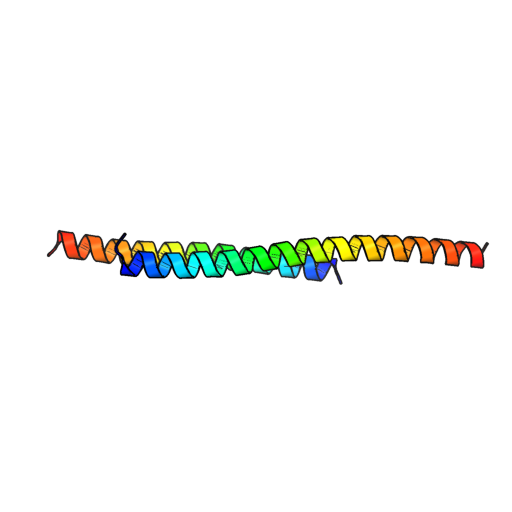,115,130,9,52,79,145,0,52,101,62,23,156,110,41,85,36,89,189,109,204,236

CATH classification: 1.10.287.210